Protein AF-A0A7S1WFY5-F1 (afdb_monomer_lite)

Foldseek 3Di:
DQDQVDALPVVLVVQLVVQQVPPPVHNVVSNVVSVVVSLVVLLVNLLCLQAVQQQVLLVDPVSCVVLVCVDPVVVVLLVVQQDPDDDPSLLCQLQVDGSNNSSSSCNSSVGDSVSSSVSND

Sequence (121 aa):
FMLPPVPGPPIYLFGGVVISDACPLGFWRGAAICIALSFSLKLAACAVQQKLIGERLGGSLRVRRAAGVHKPLIRAIEMVLRKPGLSFDKCMILCGGPDWPTSVLAGILRLPLLHCLVGTV

Secondary structure (DSSP, 8-state):
--STTS-HHHHHHHHHHHHHHH-TT-HHHHHHHHHHHHHHHHHHHHHHIIIIIIHHHTT-HHHHHHTTTTSHHHHHHHHHHHSSS--HHHHHHHHHS-HHHHHHHHHHTT--HHHHHHTT-

Structure (mmCIF, N/CA/C/O backbone):
data_AF-A0A7S1WFY5-F1
#
_entry.id   AF-A0A7S1WFY5-F1
#
loop_
_atom_site.group_PDB
_atom_site.id
_atom_site.type_symbol
_atom_site.label_atom_id
_atom_site.label_alt_id
_atom_site.label_comp_id
_atom_site.label_asym_id
_atom_site.label_entity_id
_atom_site.label_seq_id
_atom_site.pdbx_PDB_ins_code
_atom_site.Cartn_x
_atom_site.Cartn_y
_atom_site.Cartn_z
_atom_site.occupancy
_atom_site.B_iso_or_equiv
_atom_site.auth_seq_id
_atom_site.auth_comp_id
_atom_site.auth_asym_id
_atom_site.auth_atom_id
_atom_site.pdbx_PDB_model_num
ATOM 1 N N . PHE A 1 1 ? -1.729 -5.880 -6.176 1.00 70.12 1 PHE A N 1
ATOM 2 C CA . PHE A 1 1 ? -1.915 -5.108 -4.934 1.00 70.12 1 PHE A CA 1
ATOM 3 C C . PHE A 1 1 ? -3.354 -5.117 -4.438 1.00 70.12 1 PHE A C 1
ATOM 5 O O . PHE A 1 1 ? -3.548 -5.286 -3.248 1.00 70.12 1 PHE A O 1
ATOM 12 N N . MET A 1 2 ? -4.374 -4.971 -5.298 1.00 78.44 2 MET A N 1
ATOM 13 C CA . MET A 1 2 ? -5.774 -4.905 -4.836 1.00 78.44 2 MET A CA 1
ATOM 14 C C . MET A 1 2 ? -6.436 -6.250 -4.494 1.00 78.44 2 MET A C 1
ATOM 16 O O . MET A 1 2 ? -7.402 -6.249 -3.731 1.00 78.44 2 MET A O 1
ATOM 20 N N . LEU A 1 3 ? -5.953 -7.372 -5.037 1.00 78.88 3 LEU A N 1
ATOM 21 C CA . LEU A 1 3 ? -6.542 -8.689 -4.791 1.00 78.88 3 LEU A CA 1
ATOM 22 C C . LEU A 1 3 ? -5.976 -9.294 -3.487 1.00 78.88 3 LEU A C 1
ATOM 24 O O . LEU A 1 3 ? -4.761 -9.479 -3.420 1.00 78.88 3 LEU A O 1
ATOM 28 N N . PRO A 1 4 ? -6.811 -9.631 -2.482 1.00 76.50 4 PRO A N 1
ATOM 29 C CA . PRO A 1 4 ? -6.347 -10.104 -1.174 1.00 76.50 4 PRO A CA 1
ATOM 30 C C . PRO A 1 4 ? -5.367 -11.296 -1.195 1.00 76.50 4 PRO A C 1
ATOM 32 O O . PRO A 1 4 ? -4.417 -11.273 -0.417 1.00 76.50 4 PRO A O 1
ATOM 35 N N . PRO A 1 5 ? -5.545 -12.325 -2.050 1.00 79.12 5 PRO A N 1
ATOM 36 C CA . PRO A 1 5 ? -4.670 -13.497 -2.067 1.00 79.12 5 PRO A CA 1
ATOM 37 C C . PRO A 1 5 ? -3.361 -13.290 -2.832 1.00 79.12 5 PRO A C 1
ATOM 39 O O . PRO A 1 5 ? -2.507 -14.168 -2.789 1.00 79.12 5 PRO A O 1
ATOM 42 N N . VAL A 1 6 ? -3.205 -12.188 -3.577 1.00 77.62 6 VAL A N 1
ATOM 43 C CA . VAL A 1 6 ? -2.026 -11.968 -4.426 1.00 77.62 6 VAL A CA 1
ATOM 44 C C . VAL A 1 6 ? -1.062 -11.041 -3.694 1.00 77.62 6 VAL A C 1
ATOM 46 O O . VAL A 1 6 ? -1.325 -9.835 -3.614 1.00 77.62 6 VAL A O 1
ATOM 49 N N . PRO A 1 7 ? 0.054 -11.571 -3.163 1.00 74.81 7 PRO A N 1
ATOM 50 C CA . PRO A 1 7 ? 1.023 -10.753 -2.458 1.00 74.81 7 PRO A CA 1
ATOM 51 C C . PRO A 1 7 ? 1.767 -9.836 -3.445 1.00 74.81 7 PRO A C 1
ATOM 53 O O . PRO A 1 7 ? 1.762 -10.049 -4.658 1.00 74.81 7 PRO A O 1
ATOM 56 N N . GLY A 1 8 ? 2.398 -8.782 -2.929 1.00 80.88 8 GLY A N 1
ATOM 57 C CA . GLY A 1 8 ? 3.165 -7.826 -3.734 1.00 80.88 8 GLY A CA 1
ATOM 58 C C . GLY A 1 8 ? 4.396 -8.392 -4.469 1.00 80.88 8 GLY A C 1
ATOM 59 O O . GLY A 1 8 ? 4.585 -8.026 -5.629 1.00 80.88 8 GLY A O 1
ATOM 60 N N . PRO A 1 9 ? 5.214 -9.292 -3.876 1.00 86.44 9 PRO A N 1
ATOM 61 C CA . PRO A 1 9 ? 6.475 -9.740 -4.477 1.00 86.44 9 PRO A CA 1
ATOM 62 C C . PRO A 1 9 ? 6.368 -10.330 -5.891 1.00 86.44 9 PRO A C 1
ATOM 64 O O . PRO A 1 9 ? 7.176 -9.934 -6.729 1.00 86.44 9 PRO A O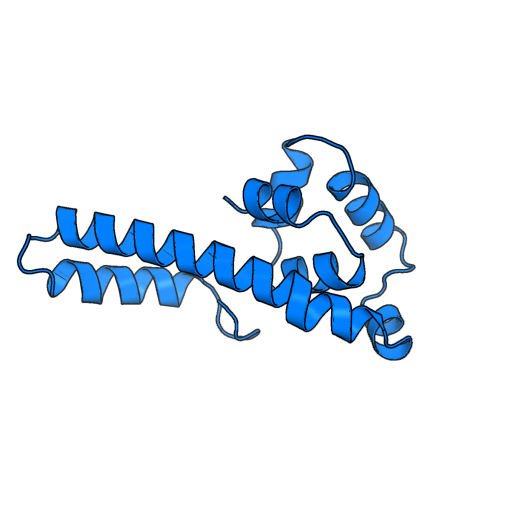 1
ATOM 67 N N . PRO A 1 10 ? 5.374 -11.180 -6.225 1.00 87.25 10 PRO A N 1
ATOM 68 C CA . PRO A 1 10 ? 5.166 -11.618 -7.604 1.00 87.25 10 PRO A CA 1
ATOM 69 C C . PRO A 1 10 ? 5.001 -10.454 -8.584 1.00 87.25 10 PRO A C 1
ATOM 71 O O . PRO A 1 10 ? 5.593 -10.468 -9.654 1.00 87.25 10 PRO A O 1
ATOM 74 N N . ILE A 1 11 ? 4.246 -9.415 -8.219 1.00 86.38 11 ILE A N 1
ATOM 75 C CA . ILE A 1 11 ? 3.991 -8.273 -9.108 1.00 86.38 11 ILE A CA 1
ATOM 76 C C . ILE A 1 11 ? 5.282 -7.494 -9.359 1.00 86.38 11 ILE A C 1
ATOM 78 O O . ILE A 1 11 ? 5.571 -7.151 -10.503 1.00 86.38 11 ILE A O 1
ATOM 82 N N . TYR A 1 12 ? 6.070 -7.252 -8.310 1.00 88.88 12 TYR A N 1
ATOM 83 C CA . TYR A 1 12 ? 7.351 -6.559 -8.437 1.00 88.88 12 TYR A CA 1
ATOM 84 C C . TYR A 1 12 ? 8.356 -7.363 -9.267 1.00 88.88 12 TYR A C 1
ATOM 86 O O . TYR A 1 12 ? 9.036 -6.799 -10.119 1.00 88.88 12 TYR A O 1
ATOM 94 N N . LEU A 1 13 ? 8.428 -8.680 -9.053 1.00 89.56 13 LEU A N 1
ATOM 95 C CA . LEU A 1 13 ? 9.376 -9.549 -9.743 1.00 89.56 13 LEU A CA 1
ATOM 96 C C . LEU A 1 13 ? 9.019 -9.717 -11.223 1.00 89.56 13 LEU A C 1
ATOM 98 O O . LEU A 1 13 ? 9.858 -9.471 -12.084 1.00 89.56 13 LEU A O 1
ATOM 102 N N . PHE A 1 14 ? 7.768 -10.067 -11.534 1.00 90.00 14 PHE A N 1
ATOM 103 C CA . PHE A 1 14 ? 7.324 -10.201 -12.923 1.00 90.00 14 PHE A CA 1
ATOM 104 C C . PHE A 1 14 ? 7.352 -8.862 -13.659 1.00 90.00 14 PHE A C 1
ATOM 106 O O . PHE A 1 14 ? 7.821 -8.808 -14.792 1.00 90.00 14 PHE A O 1
ATOM 113 N N . GLY A 1 15 ? 6.910 -7.778 -13.012 1.00 88.44 15 GLY A N 1
ATOM 114 C CA . GLY A 1 15 ? 7.009 -6.434 -13.576 1.00 88.44 15 GLY A CA 1
ATOM 115 C C . GLY A 1 15 ? 8.457 -6.060 -13.880 1.00 88.44 15 GLY A C 1
ATOM 116 O O . GLY A 1 15 ? 8.748 -5.602 -14.980 1.00 88.44 15 GLY A O 1
ATOM 117 N N . GLY A 1 16 ? 9.373 -6.332 -12.948 1.00 90.31 16 GLY A N 1
ATOM 118 C CA . GLY A 1 16 ? 10.799 -6.061 -13.110 1.00 90.31 16 GLY A CA 1
ATOM 119 C C . GLY A 1 16 ? 11.413 -6.813 -14.285 1.00 90.31 16 GLY A C 1
ATOM 120 O O . GLY A 1 16 ? 12.103 -6.195 -15.091 1.00 90.31 16 GLY A O 1
ATOM 121 N N . VAL A 1 17 ? 11.126 -8.110 -14.421 1.00 90.25 17 VAL A N 1
ATOM 122 C CA . VAL A 1 17 ? 11.629 -8.932 -15.534 1.00 90.25 17 VAL A CA 1
ATOM 123 C C . VAL A 1 17 ? 11.060 -8.444 -16.865 1.00 90.25 17 VAL A C 1
ATOM 125 O O . VAL A 1 17 ? 11.822 -8.126 -17.770 1.00 90.25 17 VAL A O 1
ATOM 128 N N . VAL A 1 18 ? 9.736 -8.313 -16.973 1.00 93.50 18 VAL A N 1
ATOM 129 C CA . VAL A 1 18 ? 9.075 -7.982 -18.245 1.00 93.50 18 VAL A CA 1
ATOM 130 C C . VAL A 1 18 ? 9.404 -6.561 -18.698 1.00 93.50 18 VAL A C 1
ATOM 132 O O . VAL A 1 18 ? 9.744 -6.347 -19.857 1.00 93.50 18 VAL A O 1
ATOM 135 N N . ILE A 1 19 ? 9.314 -5.577 -17.799 1.00 91.12 19 ILE A N 1
ATOM 136 C CA . ILE A 1 19 ? 9.509 -4.167 -18.160 1.00 91.12 19 ILE A CA 1
ATOM 137 C C . ILE A 1 19 ? 10.982 -3.880 -18.432 1.00 91.12 19 ILE A C 1
ATOM 139 O O . ILE A 1 19 ? 11.280 -3.126 -19.354 1.00 91.12 19 ILE A O 1
ATOM 143 N N . SER A 1 20 ? 11.908 -4.456 -17.660 1.00 90.75 20 SER A N 1
ATOM 144 C CA . SER A 1 20 ? 13.336 -4.168 -17.849 1.00 90.75 20 SER A CA 1
ATOM 145 C C . SER A 1 20 ? 13.914 -4.855 -19.085 1.00 90.75 20 SER A C 1
ATOM 147 O O . SER A 1 20 ? 14.788 -4.272 -19.721 1.00 90.75 20 SER A O 1
ATOM 149 N N . ASP A 1 21 ? 13.412 -6.041 -19.445 1.00 90.88 21 ASP A N 1
ATOM 150 C CA . ASP A 1 21 ? 13.829 -6.775 -20.648 1.00 90.88 21 ASP A CA 1
ATOM 151 C C . ASP A 1 21 ? 13.239 -6.166 -21.931 1.00 90.88 21 ASP A C 1
ATOM 153 O O . ASP A 1 21 ? 13.946 -5.950 -22.911 1.00 90.88 21 ASP A O 1
ATOM 157 N N . ALA A 1 22 ? 11.959 -5.779 -21.908 1.00 92.31 22 ALA A N 1
ATOM 158 C CA . ALA A 1 22 ? 11.283 -5.215 -23.077 1.00 92.31 22 ALA A CA 1
ATOM 159 C C . ALA A 1 22 ? 11.564 -3.716 -23.313 1.00 92.31 22 ALA A C 1
ATOM 161 O O . ALA A 1 22 ? 11.080 -3.146 -24.294 1.00 92.31 22 ALA A O 1
ATOM 162 N N . CYS A 1 23 ? 12.289 -3.031 -22.418 1.00 91.69 23 CYS A N 1
ATOM 163 C CA . CYS A 1 23 ? 12.485 -1.587 -22.530 1.00 91.69 23 CYS A CA 1
ATOM 164 C C . CYS A 1 23 ? 13.488 -1.242 -23.647 1.00 91.69 23 CYS A C 1
ATOM 166 O O . CYS A 1 23 ? 14.677 -1.540 -23.509 1.00 91.69 23 CYS A O 1
ATOM 168 N N . PRO A 1 24 ? 13.086 -0.493 -24.695 1.00 91.62 24 PRO A N 1
ATOM 169 C CA . PRO A 1 24 ? 13.999 -0.103 -25.776 1.00 91.62 24 PRO A CA 1
ATOM 170 C C . PRO A 1 24 ? 15.094 0.869 -25.309 1.00 91.62 24 PRO A C 1
ATOM 172 O O . PRO A 1 24 ? 16.082 1.086 -26.001 1.00 91.62 24 PRO A O 1
ATOM 175 N N . LEU A 1 25 ? 14.925 1.462 -24.125 1.00 92.00 25 LEU A N 1
ATOM 176 C CA . LEU A 1 25 ? 15.881 2.377 -23.506 1.00 92.00 25 LEU A CA 1
ATOM 177 C C . LEU A 1 25 ? 16.936 1.642 -22.651 1.00 92.00 25 LEU A C 1
ATOM 179 O O . LEU A 1 25 ? 17.758 2.288 -21.998 1.00 92.00 25 LEU A O 1
ATOM 183 N N . GLY A 1 26 ? 16.915 0.307 -22.645 1.00 92.00 26 GLY A N 1
ATOM 184 C CA . GLY A 1 26 ? 17.837 -0.546 -21.905 1.00 92.00 26 GLY A CA 1
ATOM 185 C C . GLY A 1 26 ? 17.391 -0.856 -20.474 1.00 92.00 26 GLY A C 1
ATOM 186 O O . GLY A 1 26 ? 16.525 -0.191 -19.895 1.00 92.00 26 GLY A O 1
ATOM 187 N N . PHE A 1 27 ? 18.046 -1.862 -19.888 1.00 91.62 27 PHE A N 1
ATOM 188 C CA . PHE A 1 27 ? 17.685 -2.464 -18.602 1.00 91.62 27 PHE A CA 1
ATOM 189 C C . PHE A 1 27 ? 17.508 -1.446 -17.469 1.00 91.62 27 PHE A C 1
ATOM 191 O O . PHE A 1 27 ? 16.474 -1.428 -16.811 1.00 91.62 27 PHE A O 1
ATOM 198 N N . TRP A 1 28 ? 18.480 -0.553 -17.257 1.00 93.25 28 TRP A N 1
ATOM 199 C CA . TRP A 1 28 ? 18.456 0.389 -16.129 1.00 93.25 28 TRP A CA 1
ATOM 200 C C . TRP A 1 28 ? 17.298 1.387 -16.195 1.00 93.25 28 TRP A C 1
ATOM 202 O O . TRP A 1 28 ? 16.708 1.729 -15.170 1.00 93.25 28 TRP A O 1
ATOM 212 N N . ARG A 1 29 ? 16.944 1.843 -17.403 1.00 94.12 29 ARG A N 1
ATOM 213 C CA . ARG A 1 29 ? 15.802 2.743 -17.603 1.00 94.12 29 ARG A CA 1
ATOM 214 C C . ARG A 1 29 ? 14.485 1.988 -17.453 1.00 94.12 29 ARG A C 1
ATOM 216 O O . ARG A 1 29 ? 13.578 2.506 -16.807 1.00 94.12 29 ARG A O 1
ATOM 223 N N . GLY A 1 30 ? 14.405 0.757 -17.960 1.00 93.62 30 GLY A N 1
ATOM 224 C CA . GLY A 1 30 ? 13.265 -0.131 -17.723 1.00 93.62 30 GLY A CA 1
ATOM 225 C C . GLY A 1 30 ? 13.048 -0.430 -16.235 1.00 93.62 30 GLY A C 1
ATOM 226 O O . GLY A 1 30 ? 11.929 -0.302 -15.741 1.00 93.62 30 GLY A O 1
ATOM 227 N N . ALA A 1 31 ? 14.122 -0.696 -15.489 1.00 92.94 31 ALA A N 1
ATOM 228 C CA . ALA A 1 31 ? 14.076 -0.905 -14.045 1.00 92.94 31 ALA A CA 1
ATOM 229 C C . ALA A 1 31 ? 13.568 0.344 -13.305 1.00 92.94 31 ALA A C 1
ATOM 231 O O . ALA A 1 31 ? 12.677 0.238 -12.461 1.00 92.94 31 ALA A O 1
ATOM 232 N N . ALA A 1 32 ? 14.060 1.537 -13.660 1.00 94.06 32 ALA A N 1
ATOM 233 C CA . ALA A 1 32 ? 13.579 2.794 -13.085 1.00 94.06 32 ALA A CA 1
ATOM 234 C C . ALA A 1 32 ? 12.080 3.028 -13.358 1.00 94.06 32 ALA A C 1
ATOM 236 O O . ALA A 1 32 ? 11.339 3.407 -12.449 1.00 94.06 32 ALA A O 1
ATOM 237 N N . ILE A 1 33 ? 11.614 2.743 -14.581 1.00 93.94 33 ILE A N 1
ATOM 238 C CA . ILE A 1 33 ? 10.189 2.809 -14.944 1.00 93.94 33 ILE A CA 1
ATOM 239 C C . ILE A 1 33 ? 9.377 1.811 -14.112 1.00 93.94 33 ILE A C 1
ATOM 241 O O . ILE A 1 33 ? 8.332 2.171 -13.572 1.00 93.94 33 ILE A O 1
ATOM 245 N N . CYS A 1 34 ? 9.863 0.577 -13.960 1.00 93.31 34 CYS A N 1
ATOM 246 C CA . CYS A 1 34 ? 9.196 -0.448 -13.163 1.00 93.31 34 CYS A CA 1
ATOM 247 C C . CYS A 1 34 ? 9.077 -0.045 -11.687 1.00 93.31 34 CYS A C 1
ATOM 249 O O . CYS A 1 34 ? 8.017 -0.243 -11.090 1.00 93.31 34 CYS A O 1
ATOM 251 N N . ILE A 1 35 ? 10.127 0.540 -11.100 1.00 93.62 35 ILE A N 1
ATOM 252 C CA . ILE A 1 35 ? 10.112 1.046 -9.719 1.00 93.62 35 ILE A CA 1
ATOM 253 C C . ILE A 1 35 ? 9.055 2.141 -9.573 1.00 93.62 35 ILE A C 1
ATOM 255 O O . ILE A 1 35 ? 8.201 2.044 -8.692 1.00 93.62 35 ILE A O 1
ATOM 259 N N . ALA A 1 36 ? 9.068 3.145 -10.455 1.00 94.06 36 ALA A N 1
ATOM 260 C CA . ALA A 1 36 ? 8.108 4.247 -10.415 1.00 94.06 36 ALA A CA 1
ATOM 261 C C . ALA A 1 36 ? 6.661 3.748 -10.564 1.00 94.06 36 ALA A C 1
ATOM 263 O O . ALA A 1 36 ? 5.795 4.102 -9.764 1.00 94.06 36 ALA A O 1
ATOM 264 N N . LEU A 1 37 ? 6.410 2.862 -11.533 1.00 93.00 37 LEU A N 1
ATOM 265 C CA . LEU A 1 37 ? 5.096 2.264 -11.756 1.00 93.00 37 LEU A CA 1
ATOM 266 C C . LEU A 1 37 ? 4.631 1.454 -10.539 1.00 93.00 37 LEU A C 1
ATOM 268 O O . LEU A 1 37 ? 3.506 1.622 -10.071 1.00 93.00 37 LEU A O 1
ATOM 272 N N . SER A 1 38 ? 5.502 0.598 -10.007 1.00 92.00 38 SER A N 1
ATOM 273 C CA . SER A 1 38 ? 5.217 -0.240 -8.839 1.00 92.00 38 SER A CA 1
ATOM 274 C C . SER A 1 38 ? 4.896 0.598 -7.605 1.00 92.00 38 SER A C 1
ATOM 276 O O . SER A 1 38 ? 3.935 0.308 -6.893 1.00 92.00 38 SER A O 1
ATOM 278 N N . PHE A 1 39 ? 5.656 1.670 -7.387 1.00 92.31 39 PHE A N 1
ATOM 279 C CA . PHE A 1 39 ? 5.439 2.620 -6.305 1.00 92.31 39 PHE A CA 1
ATOM 280 C C . PHE A 1 39 ? 4.073 3.311 -6.420 1.00 92.31 39 PHE A C 1
ATOM 282 O O . PHE A 1 39 ? 3.281 3.284 -5.475 1.00 92.31 39 PHE A O 1
ATOM 289 N N . SER A 1 40 ? 3.744 3.860 -7.595 1.00 93.31 40 SER A N 1
ATOM 290 C CA . SER A 1 40 ? 2.444 4.496 -7.837 1.00 93.31 40 SER A CA 1
ATOM 291 C C . SER A 1 40 ? 1.280 3.516 -7.672 1.00 93.31 40 SER A C 1
ATOM 293 O O . SER A 1 40 ? 0.271 3.857 -7.051 1.00 93.31 40 SER A O 1
ATOM 295 N N . LEU A 1 41 ? 1.423 2.284 -8.173 1.00 92.06 41 LEU A N 1
ATOM 296 C CA . LEU A 1 41 ? 0.408 1.238 -8.038 1.00 92.06 41 LEU A CA 1
ATOM 297 C C . LE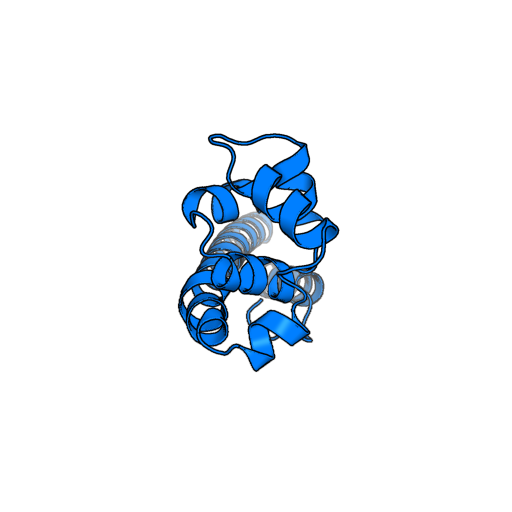U A 1 41 ? 0.203 0.811 -6.581 1.00 92.06 41 LEU A C 1
ATOM 299 O O . LEU A 1 41 ? -0.944 0.603 -6.180 1.00 92.06 41 LEU A O 1
ATOM 303 N N . LYS A 1 42 ? 1.277 0.703 -5.787 1.00 91.31 42 LYS A N 1
ATOM 304 C CA . LYS A 1 42 ? 1.193 0.400 -4.352 1.00 91.31 42 LYS A CA 1
ATOM 305 C C . LYS A 1 42 ? 0.372 1.466 -3.628 1.00 91.31 42 LYS A C 1
ATOM 307 O O . LYS A 1 42 ? -0.631 1.139 -2.995 1.00 91.31 42 LYS A O 1
ATOM 312 N N . LEU A 1 43 ? 0.738 2.741 -3.782 1.00 93.56 43 LEU A N 1
ATOM 313 C CA . LEU A 1 43 ? 0.047 3.848 -3.113 1.00 93.56 43 LEU A CA 1
ATOM 314 C C . LEU A 1 43 ? -1.419 3.970 -3.547 1.00 93.56 43 LEU A C 1
ATOM 316 O O . LEU A 1 43 ? -2.301 4.137 -2.702 1.00 93.56 43 LEU A O 1
ATOM 320 N N . ALA A 1 44 ? -1.701 3.832 -4.846 1.00 94.44 44 ALA A N 1
ATOM 321 C CA . ALA A 1 44 ? -3.067 3.847 -5.360 1.00 94.44 44 ALA A CA 1
ATOM 322 C C . ALA A 1 44 ? -3.898 2.684 -4.793 1.00 94.44 44 ALA A C 1
ATOM 324 O O . ALA A 1 44 ? -5.038 2.887 -4.370 1.00 94.44 44 ALA A O 1
ATOM 325 N N . ALA A 1 45 ? -3.327 1.478 -4.727 1.00 93.31 45 ALA A N 1
ATOM 326 C CA . ALA A 1 45 ? -4.003 0.319 -4.158 1.00 93.31 45 ALA A CA 1
ATOM 327 C C . ALA A 1 45 ? -4.320 0.515 -2.671 1.00 93.31 45 ALA A C 1
ATOM 329 O O . ALA A 1 45 ? -5.469 0.300 -2.283 1.00 93.31 45 ALA A O 1
ATOM 330 N N . CYS A 1 46 ? -3.362 0.987 -1.866 1.00 94.12 46 CYS A N 1
ATOM 331 C CA . CYS A 1 46 ? -3.587 1.304 -0.453 1.00 94.12 46 CYS A CA 1
ATOM 332 C C . CYS A 1 46 ? -4.690 2.359 -0.279 1.00 94.12 46 CYS A C 1
ATOM 334 O O . CYS A 1 46 ? -5.586 2.191 0.551 1.00 94.12 46 CYS A O 1
ATOM 336 N N . ALA A 1 47 ? -4.697 3.409 -1.108 1.00 96.19 47 ALA A N 1
ATOM 337 C CA . ALA A 1 47 ? -5.723 4.448 -1.056 1.00 96.19 47 ALA A CA 1
ATOM 338 C C . ALA A 1 47 ? -7.122 3.913 -1.390 1.00 96.19 47 ALA A C 1
ATOM 340 O O . ALA A 1 47 ? -8.082 4.187 -0.665 1.00 96.19 47 ALA A O 1
ATOM 341 N N . VAL A 1 48 ? -7.244 3.108 -2.449 1.00 96.12 48 VAL A N 1
ATOM 342 C CA . VAL A 1 48 ? -8.511 2.478 -2.844 1.00 96.12 48 VAL A CA 1
ATOM 343 C C . VAL A 1 48 ? -8.987 1.490 -1.777 1.00 96.12 48 VAL A C 1
ATOM 345 O O . VAL A 1 48 ? -10.159 1.508 -1.398 1.00 96.12 48 VAL A O 1
ATOM 348 N N . GLN A 1 49 ? -8.090 0.661 -1.243 1.00 95.50 49 GLN A N 1
ATOM 349 C CA . GLN A 1 49 ? -8.397 -0.281 -0.166 1.00 95.50 49 GLN A CA 1
ATOM 350 C C . GLN A 1 49 ? -8.883 0.433 1.093 1.00 95.50 49 GLN A C 1
ATOM 352 O O . GLN A 1 49 ? -9.858 -0.002 1.699 1.00 95.50 49 GLN A O 1
ATOM 357 N N . GLN A 1 50 ? -8.263 1.549 1.465 1.00 96.81 50 GLN A N 1
ATOM 358 C CA . GLN A 1 50 ? -8.667 2.323 2.632 1.00 96.81 50 GLN A CA 1
ATOM 359 C C . GLN A 1 50 ? -10.007 3.038 2.404 1.00 96.81 50 GLN A C 1
ATOM 361 O O . GLN A 1 50 ? -10.937 2.874 3.193 1.00 96.81 50 GLN A O 1
ATOM 366 N N . LYS A 1 51 ? -10.138 3.801 1.312 1.00 96.69 51 LYS A N 1
ATOM 367 C CA . LYS A 1 51 ? -11.284 4.699 1.083 1.00 96.69 51 LYS A CA 1
ATOM 368 C C . LYS A 1 51 ? -12.495 4.033 0.448 1.00 96.69 51 LYS A C 1
ATOM 370 O O . LYS A 1 51 ? -13.620 4.284 0.863 1.00 96.69 51 LYS A O 1
ATOM 375 N N . LEU A 1 52 ? -12.298 3.188 -0.559 1.00 95.62 52 LEU A N 1
ATOM 376 C CA . LEU A 1 52 ? -13.416 2.597 -1.297 1.00 95.62 52 LEU A CA 1
ATOM 377 C C . LEU A 1 52 ? -13.878 1.268 -0.704 1.00 95.62 52 LEU A C 1
ATOM 379 O O . LEU A 1 52 ? -15.057 0.938 -0.823 1.00 95.62 52 LEU A O 1
ATOM 383 N N . ILE A 1 53 ? -12.977 0.515 -0.068 1.00 95.94 53 ILE A N 1
ATOM 384 C CA . ILE A 1 53 ? -13.291 -0.793 0.518 1.00 95.94 53 ILE A CA 1
ATOM 385 C C . ILE A 1 53 ? -13.465 -0.661 2.033 1.00 95.94 53 ILE A C 1
ATOM 387 O O . ILE A 1 53 ? -14.561 -0.872 2.544 1.00 95.94 53 ILE A O 1
ATOM 391 N N . GLY A 1 54 ? -12.416 -0.266 2.754 1.00 96.44 54 GLY A N 1
ATOM 392 C CA . GLY A 1 54 ? -12.380 -0.243 4.214 1.00 96.44 54 GLY A CA 1
ATOM 393 C C . GLY A 1 54 ? -13.436 0.661 4.843 1.00 96.44 54 GLY A C 1
ATOM 394 O O . GLY A 1 54 ? -14.184 0.206 5.704 1.00 96.44 54 GLY A O 1
ATOM 395 N N . GLU A 1 55 ? -13.564 1.911 4.390 1.00 97.25 55 GLU A N 1
ATOM 396 C CA . GLU A 1 55 ? -14.579 2.828 4.934 1.00 97.25 55 GLU A CA 1
ATOM 397 C C . GLU A 1 55 ? -16.014 2.346 4.676 1.00 97.25 55 GLU A C 1
ATOM 399 O O . GLU A 1 55 ? -16.862 2.446 5.567 1.00 97.25 55 GLU A O 1
ATOM 404 N N . ARG A 1 56 ? -16.283 1.760 3.499 1.00 95.94 56 ARG A N 1
ATOM 405 C CA . ARG A 1 56 ? -17.596 1.173 3.180 1.00 95.94 56 ARG A CA 1
ATOM 406 C C . ARG A 1 56 ? -17.887 -0.052 4.046 1.00 95.94 56 ARG A C 1
ATOM 408 O O . ARG A 1 56 ? -18.959 -0.151 4.639 1.00 95.94 56 ARG A O 1
ATOM 415 N N . LEU A 1 57 ? -16.918 -0.957 4.178 1.00 94.75 57 LEU A N 1
ATOM 416 C CA . LEU A 1 57 ? -17.012 -2.137 5.041 1.00 94.75 57 LEU A CA 1
ATOM 417 C C . LEU A 1 57 ? -17.168 -1.766 6.524 1.00 94.75 57 LEU A C 1
ATOM 419 O O . LEU A 1 57 ? -17.876 -2.451 7.265 1.00 94.75 57 LEU A O 1
ATOM 423 N N . GLY A 1 58 ? -16.575 -0.648 6.945 1.00 94.44 58 GLY A N 1
ATOM 424 C CA . GLY A 1 58 ? -16.709 -0.084 8.285 1.00 94.44 58 GLY A CA 1
ATOM 425 C C . GLY A 1 58 ? -18.133 0.346 8.654 1.00 94.44 58 GLY A C 1
ATOM 426 O O . GLY A 1 58 ? -18.402 0.558 9.833 1.00 94.44 58 GLY A O 1
ATOM 427 N N . GLY A 1 59 ? -19.066 0.430 7.699 1.00 94.06 59 GLY A N 1
ATOM 428 C CA . GLY A 1 59 ? -20.487 0.648 7.985 1.00 94.06 59 GLY A CA 1
ATOM 429 C C . GLY A 1 59 ? -21.196 -0.571 8.591 1.00 94.06 59 GLY A C 1
ATOM 430 O O . GLY A 1 59 ? -22.189 -0.418 9.297 1.00 94.06 59 GLY A O 1
ATOM 431 N N . SER A 1 60 ? -20.682 -1.787 8.375 1.00 96.38 60 SER A N 1
ATOM 432 C CA . SER A 1 60 ? -21.326 -3.023 8.835 1.00 96.38 60 SER A CA 1
ATOM 433 C C . SER A 1 60 ? -20.834 -3.457 10.217 1.00 96.38 60 SER A C 1
ATOM 435 O O . SER A 1 6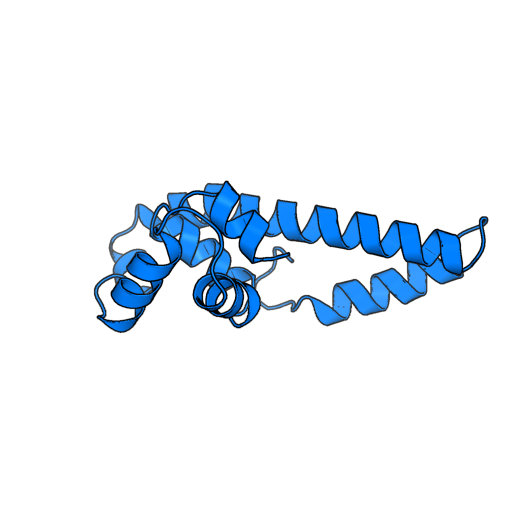0 ? -19.656 -3.771 10.407 1.00 96.38 60 SER A O 1
ATOM 437 N N . LEU A 1 61 ? -21.749 -3.576 11.187 1.00 94.44 61 LEU A N 1
ATOM 438 C CA . LEU A 1 61 ? -21.436 -4.088 12.530 1.00 94.44 61 LEU A CA 1
ATOM 439 C C . LEU A 1 61 ? -20.849 -5.506 12.494 1.00 94.44 61 LEU A C 1
ATOM 441 O O . LEU A 1 61 ? -19.945 -5.813 13.271 1.00 94.44 61 LEU A O 1
ATOM 445 N N . ARG A 1 62 ? -21.309 -6.356 11.565 1.00 96.31 62 ARG A N 1
ATOM 446 C CA . ARG A 1 62 ? -20.789 -7.720 11.389 1.00 96.31 62 ARG A CA 1
ATOM 447 C C . ARG A 1 62 ? -19.320 -7.698 10.977 1.00 96.31 62 ARG A C 1
ATOM 449 O O . ARG A 1 62 ? -18.519 -8.421 11.565 1.00 96.31 62 ARG A O 1
ATOM 456 N N . VAL A 1 63 ? -18.961 -6.833 10.028 1.00 95.69 63 VAL A N 1
ATOM 457 C CA . VAL A 1 63 ? -17.575 -6.695 9.559 1.00 95.69 63 VAL A CA 1
ATOM 458 C C . VAL A 1 63 ? -16.691 -6.097 10.645 1.00 95.69 63 VAL A C 1
ATOM 460 O O . VAL A 1 63 ? -15.628 -6.637 10.927 1.00 95.69 63 VAL A O 1
ATOM 463 N N . ARG A 1 64 ? -17.147 -5.048 11.339 1.00 95.00 64 ARG A N 1
ATOM 464 C CA . ARG A 1 64 ? -16.408 -4.463 12.471 1.00 95.00 64 ARG A CA 1
ATOM 465 C C . ARG A 1 64 ? -16.156 -5.479 13.588 1.00 95.00 64 ARG A C 1
ATOM 467 O O . ARG A 1 64 ? -15.075 -5.495 14.177 1.00 95.00 64 ARG A O 1
ATOM 474 N N . ARG A 1 65 ? -17.141 -6.334 13.884 1.00 95.62 65 ARG A N 1
ATOM 475 C CA . ARG A 1 65 ? -17.008 -7.395 14.891 1.00 95.62 65 ARG A CA 1
ATOM 476 C C . ARG A 1 65 ? -16.027 -8.474 14.437 1.00 95.62 65 ARG A C 1
ATOM 478 O O . ARG A 1 65 ? -15.166 -8.844 15.228 1.00 95.62 65 ARG A O 1
ATOM 485 N N . ALA A 1 66 ? -16.113 -8.903 13.176 1.00 95.12 66 ALA A N 1
ATOM 486 C CA . ALA A 1 66 ? -15.196 -9.874 12.576 1.00 95.12 66 ALA A CA 1
ATOM 487 C C . ALA A 1 66 ? -13.747 -9.356 12.522 1.00 95.12 66 ALA A C 1
ATOM 489 O O . ALA A 1 66 ? -12.828 -10.069 12.907 1.00 95.12 66 ALA A O 1
ATOM 490 N N . ALA A 1 67 ? -13.553 -8.087 12.153 1.00 93.94 67 ALA A N 1
ATOM 491 C CA . ALA A 1 67 ? -12.255 -7.410 12.163 1.00 93.94 67 ALA A CA 1
ATOM 492 C C . ALA A 1 67 ? -11.718 -7.139 13.582 1.00 93.94 67 ALA A C 1
ATOM 494 O O . ALA A 1 67 ? -10.599 -6.663 13.742 1.00 93.94 67 ALA A O 1
ATOM 495 N N . GLY A 1 68 ? -12.509 -7.406 14.629 1.00 95.94 68 GLY A N 1
ATOM 496 C CA . GLY A 1 68 ? -12.056 -7.287 16.009 1.00 95.94 68 GLY A CA 1
ATOM 497 C C . GLY A 1 68 ? -11.728 -5.857 16.432 1.00 95.94 68 GLY A C 1
ATOM 498 O O . GLY A 1 68 ? -10.901 -5.681 17.320 1.00 95.94 68 GLY A O 1
ATOM 499 N N . VAL A 1 69 ? -12.383 -4.835 15.862 1.00 96.62 69 VAL A N 1
ATOM 500 C CA . VAL A 1 69 ? -12.060 -3.412 16.135 1.00 96.62 69 VAL A CA 1
ATOM 501 C C . VAL A 1 69 ? -12.200 -3.005 17.606 1.00 96.62 69 VAL A C 1
ATOM 503 O O . VAL A 1 69 ? -11.729 -1.954 18.010 1.00 96.62 69 VAL A O 1
ATOM 506 N N . HIS A 1 70 ? -12.879 -3.821 18.410 1.00 95.50 70 HIS A N 1
ATOM 507 C CA . HIS A 1 70 ? -13.077 -3.635 19.846 1.00 95.50 70 HIS A CA 1
ATOM 508 C C . HIS A 1 70 ? -11.979 -4.292 20.698 1.00 95.50 70 HIS A C 1
ATOM 510 O O . HIS A 1 70 ? -11.917 -4.034 21.895 1.00 95.50 70 HIS A O 1
ATOM 516 N N . LYS A 1 71 ? -11.126 -5.144 20.116 1.00 96.81 71 LYS A N 1
ATOM 517 C CA . LYS A 1 71 ? -10.076 -5.851 20.854 1.00 96.81 71 LYS A CA 1
ATOM 518 C C . LYS A 1 71 ? -8.936 -4.890 21.230 1.00 96.81 71 LYS A C 1
ATOM 520 O O . LYS A 1 71 ? -8.592 -4.033 20.409 1.00 96.81 71 LYS A O 1
ATOM 525 N N . PRO A 1 72 ? -8.293 -5.065 22.403 1.00 97.75 72 PRO A N 1
ATOM 526 C CA . PRO A 1 72 ? -7.220 -4.181 22.866 1.00 97.75 72 PRO A CA 1
ATOM 527 C C . PRO A 1 72 ? -6.082 -3.996 21.856 1.00 97.75 72 PRO A C 1
ATOM 529 O O . PRO A 1 72 ? -5.639 -2.873 21.642 1.00 97.75 72 PRO A O 1
ATOM 532 N N . LEU A 1 73 ? -5.672 -5.068 21.168 1.00 96.06 73 LEU A N 1
ATOM 533 C CA . LEU A 1 73 ? -4.617 -5.017 20.149 1.00 96.06 73 LEU A CA 1
ATOM 534 C C . LEU A 1 73 ? -4.941 -4.036 19.010 1.00 96.06 73 LEU A C 1
ATOM 536 O O . LEU A 1 73 ? -4.119 -3.192 18.667 1.00 96.06 73 LEU A O 1
ATOM 540 N N . ILE A 1 74 ? -6.150 -4.114 18.443 1.00 96.69 74 ILE A N 1
ATOM 541 C CA . ILE A 1 74 ? -6.555 -3.238 17.333 1.00 96.69 74 ILE A CA 1
ATOM 542 C C . ILE A 1 74 ? -6.684 -1.790 17.809 1.00 96.69 74 ILE A C 1
ATOM 544 O O . ILE A 1 74 ? -6.315 -0.874 17.080 1.00 96.69 74 ILE A O 1
ATOM 548 N N . ARG A 1 75 ? -7.137 -1.570 19.048 1.00 97.38 75 ARG A N 1
ATOM 549 C CA . ARG A 1 75 ? -7.178 -0.229 19.647 1.00 97.38 75 ARG A CA 1
ATOM 550 C C . ARG A 1 75 ? -5.786 0.344 19.895 1.00 97.38 75 ARG A C 1
ATOM 552 O O . ARG A 1 75 ? -5.578 1.524 19.641 1.00 97.38 75 ARG A O 1
ATOM 559 N N . ALA A 1 76 ? -4.826 -0.473 20.324 1.00 96.00 76 ALA A N 1
ATOM 560 C CA . ALA A 1 76 ? -3.434 -0.052 20.460 1.00 96.00 76 ALA A CA 1
ATOM 561 C C . ALA A 1 76 ? -2.840 0.362 19.105 1.00 96.00 76 ALA A C 1
ATOM 563 O O . ALA A 1 76 ? -2.275 1.449 18.989 1.00 96.00 76 ALA A O 1
ATOM 564 N N . ILE A 1 77 ? -3.054 -0.453 18.067 1.00 95.31 77 ILE A N 1
ATOM 565 C CA . ILE A 1 77 ? -2.661 -0.133 16.689 1.00 95.31 77 ILE A CA 1
ATOM 566 C C . ILE A 1 77 ? -3.309 1.179 16.229 1.00 95.31 77 ILE A C 1
ATOM 568 O O . ILE A 1 77 ? -2.623 2.065 15.725 1.00 95.31 77 ILE A O 1
ATOM 572 N N . GLU A 1 78 ? -4.617 1.340 16.446 1.00 96.38 78 GLU A N 1
ATOM 573 C CA . GLU A 1 78 ? -5.345 2.563 16.101 1.00 96.38 78 GLU A CA 1
ATOM 574 C C . GLU A 1 78 ? -4.731 3.796 16.778 1.00 96.38 78 GLU A C 1
ATOM 576 O O . GLU A 1 78 ? -4.508 4.810 16.117 1.00 96.38 78 GLU A O 1
ATOM 581 N N . MET A 1 79 ? -4.417 3.709 18.074 1.00 95.69 79 MET A N 1
ATOM 582 C CA . MET A 1 79 ? -3.799 4.807 18.820 1.00 95.69 79 MET A CA 1
ATOM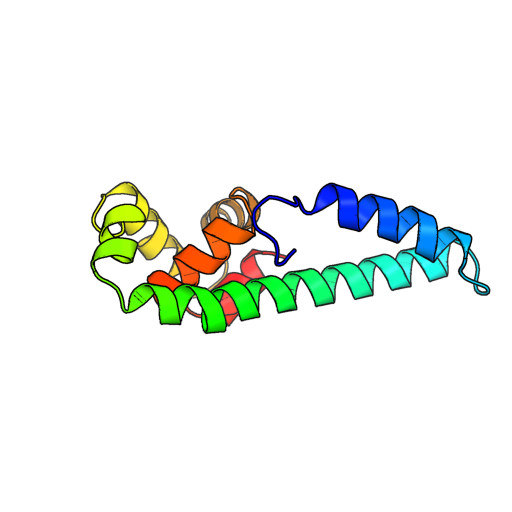 583 C C . MET A 1 79 ? -2.434 5.194 18.250 1.00 95.69 79 MET A C 1
ATOM 585 O O . MET A 1 79 ? -2.169 6.385 18.098 1.00 95.69 79 MET A O 1
ATOM 589 N N . VAL A 1 80 ? -1.586 4.222 17.899 1.00 95.25 80 VAL A N 1
ATOM 590 C CA . VAL A 1 80 ? -0.280 4.495 17.275 1.00 95.25 80 VAL A CA 1
ATOM 591 C C . VAL A 1 80 ? -0.467 5.175 15.923 1.00 95.25 80 VAL A C 1
ATOM 593 O O . VAL A 1 80 ? 0.103 6.239 15.687 1.00 95.25 80 VAL A O 1
ATOM 596 N N . LEU A 1 81 ? -1.318 4.622 15.054 1.00 94.69 81 LEU A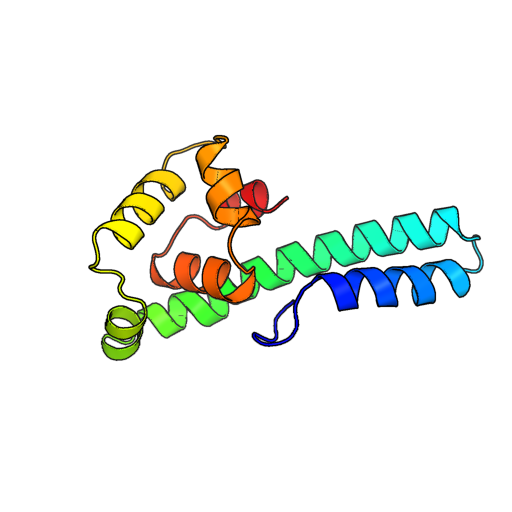 N 1
ATOM 597 C CA . LEU A 1 81 ? -1.517 5.139 13.699 1.00 94.69 81 LEU A CA 1
ATOM 598 C C . LEU A 1 81 ? -2.189 6.523 13.669 1.00 94.69 81 LEU A C 1
ATOM 600 O O . LEU A 1 81 ? -1.913 7.312 12.760 1.00 94.69 81 LEU A O 1
ATOM 604 N N . ARG A 1 82 ? -3.015 6.857 14.671 1.00 95.12 82 ARG A N 1
ATOM 605 C CA . ARG A 1 82 ? -3.664 8.175 14.805 1.00 95.12 82 ARG A CA 1
ATOM 606 C C . ARG A 1 82 ? -2.725 9.306 15.214 1.00 95.12 82 ARG A C 1
ATOM 608 O O . ARG A 1 82 ? -3.063 10.454 14.933 1.00 95.12 82 ARG A O 1
ATOM 615 N N . LYS A 1 83 ? -1.585 9.026 15.860 1.00 92.75 83 LYS A N 1
ATOM 616 C CA . LYS A 1 83 ? -0.641 10.082 16.279 1.00 92.75 83 LYS A CA 1
ATOM 617 C C . LYS A 1 83 ? -0.254 10.965 15.080 1.00 92.75 83 LYS A C 1
ATOM 619 O O . LYS A 1 83 ? -0.185 10.460 13.963 1.00 92.75 83 LYS A O 1
ATOM 624 N N . PRO A 1 84 ? -0.029 12.271 15.232 1.00 89.25 84 PRO A N 1
ATOM 625 C CA . PRO A 1 84 ? 0.504 13.081 14.141 1.00 89.25 84 PRO A CA 1
ATOM 626 C C . PRO A 1 84 ? 1.953 12.685 13.817 1.00 89.25 84 PRO A C 1
ATOM 628 O O . PRO A 1 84 ? 2.673 12.188 14.681 1.00 89.25 84 PRO A O 1
ATOM 631 N N . GLY A 1 85 ? 2.373 12.898 12.569 1.00 88.38 85 GLY A N 1
ATOM 632 C CA . GLY A 1 85 ? 3.737 12.611 12.117 1.00 88.38 85 GLY A CA 1
ATOM 633 C C . GLY A 1 85 ? 4.008 11.144 11.772 1.00 88.38 85 GLY A C 1
ATOM 634 O O . GLY A 1 85 ? 3.105 10.297 11.772 1.00 88.38 85 GLY A O 1
ATOM 635 N N . LEU A 1 86 ? 5.271 10.867 11.450 1.00 90.50 86 LEU A N 1
ATOM 636 C CA . LEU A 1 86 ? 5.781 9.552 11.084 1.00 90.50 86 LEU A CA 1
ATOM 637 C C . LEU A 1 86 ? 6.725 9.062 12.183 1.00 90.50 86 LEU A C 1
ATOM 639 O O . LEU A 1 86 ? 7.701 9.732 12.506 1.00 90.50 86 LEU A O 1
ATOM 643 N N . SER A 1 87 ? 6.417 7.910 12.764 1.00 92.12 87 SER A N 1
ATOM 644 C CA . SER A 1 87 ? 7.244 7.274 13.785 1.00 92.12 87 SER A CA 1
ATOM 645 C C . SER A 1 87 ? 7.592 5.855 13.348 1.00 92.12 87 SER A C 1
ATOM 647 O O . SER A 1 87 ? 6.872 5.252 12.549 1.00 92.12 87 SER A O 1
ATOM 649 N N . PHE A 1 88 ? 8.701 5.317 13.853 1.00 92.19 88 PHE A N 1
ATOM 650 C CA . PHE A 1 88 ? 9.185 3.989 13.471 1.00 92.19 88 PHE A CA 1
ATOM 651 C C . PHE A 1 88 ? 8.126 2.900 13.705 1.00 92.19 88 PHE A C 1
ATOM 653 O O . PHE A 1 88 ? 7.849 2.082 12.835 1.00 92.19 88 PHE A O 1
ATOM 660 N N . ASP A 1 89 ? 7.452 2.960 14.847 1.00 93.19 89 ASP A N 1
ATOM 661 C CA . ASP A 1 89 ? 6.328 2.115 15.239 1.00 93.19 89 ASP A CA 1
ATOM 662 C C . ASP A 1 89 ? 5.152 2.173 14.248 1.00 93.19 89 ASP A C 1
ATOM 664 O O . ASP A 1 89 ? 4.549 1.139 13.958 1.00 93.19 89 ASP A O 1
ATOM 668 N N . LYS A 1 90 ? 4.862 3.330 13.640 1.00 93.25 90 LYS A N 1
ATOM 669 C CA . LYS A 1 90 ? 3.851 3.415 12.574 1.00 93.25 90 LYS A CA 1
ATOM 670 C C . LYS A 1 90 ? 4.290 2.708 11.303 1.00 93.25 90 LYS A C 1
ATOM 672 O O . LYS A 1 90 ? 3.494 1.956 10.746 1.00 93.25 90 LYS A O 1
ATOM 677 N N . CYS A 1 91 ? 5.522 2.944 10.853 1.00 92.88 91 CYS A N 1
ATOM 678 C CA . CYS A 1 91 ? 6.054 2.288 9.660 1.00 92.88 91 CYS A CA 1
ATOM 679 C C . CYS A 1 91 ? 6.073 0.770 9.848 1.00 92.88 91 CYS A C 1
ATOM 681 O O . CYS A 1 91 ? 5.645 0.034 8.969 1.00 92.88 91 CYS A O 1
ATOM 683 N N . MET A 1 92 ? 6.469 0.290 11.029 1.00 92.81 92 MET A N 1
ATOM 684 C CA . MET A 1 92 ? 6.474 -1.141 11.336 1.00 92.81 92 MET A CA 1
ATOM 685 C C . MET A 1 92 ? 5.076 -1.762 11.284 1.00 92.81 92 MET A C 1
ATOM 687 O O . MET A 1 92 ? 4.922 -2.873 10.787 1.00 92.81 92 MET A O 1
ATOM 691 N N . ILE A 1 93 ? 4.044 -1.052 11.744 1.00 93.75 93 ILE A N 1
ATOM 692 C CA . ILE A 1 93 ? 2.658 -1.523 11.625 1.00 93.75 93 ILE A CA 1
ATOM 693 C C . ILE A 1 93 ? 2.198 -1.519 10.158 1.00 93.75 93 ILE A C 1
ATOM 695 O O . ILE A 1 93 ? 1.579 -2.483 9.709 1.00 93.75 93 ILE A O 1
ATOM 699 N N . LEU A 1 94 ? 2.479 -0.442 9.419 1.00 93.00 94 LEU A N 1
ATOM 700 C CA . LEU A 1 94 ? 1.986 -0.244 8.052 1.00 93.00 94 LEU A CA 1
ATOM 701 C C . LEU A 1 94 ? 2.709 -1.117 7.016 1.00 93.00 94 LEU A C 1
ATOM 703 O O . LEU A 1 94 ? 2.068 -1.560 6.068 1.00 93.00 94 LEU A O 1
ATOM 707 N N . CYS A 1 95 ? 4.001 -1.387 7.207 1.00 91.31 95 CYS A N 1
ATOM 708 C CA . CYS A 1 95 ? 4.824 -2.214 6.319 1.00 91.31 95 CYS A CA 1
ATOM 709 C C . CYS A 1 95 ? 4.960 -3.668 6.792 1.00 91.31 95 CYS A C 1
ATOM 711 O O . CYS A 1 95 ? 5.250 -4.544 5.983 1.00 91.31 95 CYS A O 1
ATOM 713 N N . GLY A 1 96 ? 4.791 -3.938 8.090 1.00 88.25 96 GLY A N 1
ATOM 714 C CA . GLY A 1 96 ? 4.929 -5.288 8.644 1.00 88.25 96 GLY A CA 1
ATOM 715 C C . GLY A 1 96 ? 3.693 -6.165 8.443 1.00 88.25 96 GLY A C 1
ATOM 716 O O . GLY A 1 96 ? 3.802 -7.390 8.428 1.00 88.25 96 GLY A O 1
ATOM 717 N N . GLY A 1 97 ? 2.512 -5.558 8.293 1.00 86.50 97 GLY A N 1
ATOM 718 C CA . GLY A 1 97 ? 1.275 -6.274 7.988 1.00 86.50 97 GLY A CA 1
ATOM 719 C C . GLY A 1 97 ? 1.089 -6.524 6.484 1.00 86.50 97 GLY A C 1
ATOM 720 O O . GLY A 1 97 ? 1.664 -5.811 5.666 1.00 86.50 97 GLY A O 1
ATOM 721 N N . PRO A 1 98 ? 0.238 -7.485 6.080 1.00 88.25 98 PRO A N 1
ATOM 722 C CA . PRO A 1 98 ? -0.088 -7.665 4.670 1.00 88.25 98 PRO A CA 1
ATOM 723 C C . PRO A 1 98 ? -0.863 -6.444 4.145 1.00 88.25 98 PRO A C 1
ATOM 725 O O . PRO A 1 98 ? -1.854 -6.039 4.756 1.00 88.25 98 PRO A O 1
ATOM 728 N N . ASP A 1 99 ? -0.454 -5.889 2.998 1.00 87.06 99 ASP A N 1
ATOM 729 C CA . ASP A 1 99 ? -0.972 -4.616 2.453 1.00 87.06 99 ASP A CA 1
ATOM 730 C C . ASP A 1 99 ? -2.504 -4.513 2.471 1.00 87.06 99 ASP A C 1
ATOM 732 O O . ASP A 1 99 ? -3.070 -3.512 2.921 1.00 87.06 99 ASP A O 1
ATOM 736 N N . TRP A 1 100 ? -3.186 -5.561 1.996 1.00 90.75 100 TRP A N 1
ATOM 737 C CA . TRP A 1 100 ? -4.642 -5.571 1.867 1.00 90.75 100 TRP A CA 1
ATOM 738 C C . TRP A 1 100 ? -5.363 -5.468 3.223 1.00 90.75 100 TRP A C 1
ATOM 740 O O . TRP A 1 100 ? -6.084 -4.487 3.426 1.00 90.75 100 TRP A O 1
ATOM 750 N N . PRO A 1 101 ? -5.197 -6.409 4.179 1.00 92.25 101 PRO A N 1
ATOM 751 C CA . PRO A 1 101 ? -5.861 -6.307 5.476 1.00 92.25 101 PRO A CA 1
ATOM 752 C C . PRO A 1 101 ? -5.430 -5.067 6.266 1.00 92.25 101 PRO A C 1
ATOM 754 O O . PRO A 1 101 ? -6.278 -4.486 6.941 1.00 92.25 101 PRO A O 1
ATOM 757 N N . THR A 1 102 ? -4.177 -4.614 6.147 1.00 94.06 102 THR A N 1
ATOM 758 C CA . THR A 1 102 ? -3.702 -3.388 6.807 1.00 94.06 102 THR A CA 1
ATOM 759 C C . THR A 1 102 ? -4.438 -2.150 6.287 1.00 94.06 102 THR A C 1
ATOM 761 O O . THR A 1 102 ? -5.016 -1.396 7.074 1.00 94.06 102 THR A O 1
ATOM 764 N N . SER A 1 103 ? -4.498 -1.961 4.965 1.00 94.88 103 SER A N 1
ATOM 765 C CA . SER A 1 103 ? -5.139 -0.793 4.342 1.00 94.88 103 SER A CA 1
ATOM 766 C C . SER A 1 103 ? -6.661 -0.806 4.524 1.00 94.88 103 SER A C 1
ATOM 768 O O . SER A 1 103 ? -7.273 0.226 4.806 1.00 94.88 103 SER A O 1
ATOM 770 N N . VAL A 1 104 ? -7.292 -1.982 4.430 1.00 95.81 104 VAL A N 1
ATOM 771 C CA . VAL A 1 104 ? -8.734 -2.137 4.678 1.00 95.81 104 VAL A CA 1
ATOM 772 C C . VAL A 1 104 ? -9.071 -1.853 6.142 1.00 95.81 104 VAL A C 1
ATOM 774 O O . VAL A 1 104 ? -10.021 -1.115 6.408 1.00 95.81 104 VAL A O 1
ATOM 777 N N . LEU A 1 105 ? -8.288 -2.368 7.097 1.00 96.25 105 LEU A N 1
ATOM 778 C CA . LEU A 1 105 ? -8.471 -2.065 8.518 1.00 96.25 105 LEU A CA 1
ATOM 779 C C . LEU A 1 105 ? -8.298 -0.566 8.794 1.00 96.25 105 LEU A C 1
ATOM 781 O O . LEU A 1 105 ? -9.115 0.013 9.513 1.00 96.25 105 LEU A O 1
ATOM 785 N N . ALA A 1 106 ? -7.303 0.081 8.181 1.00 96.88 106 ALA A N 1
ATOM 786 C CA . ALA A 1 106 ? -7.122 1.527 8.284 1.00 96.88 106 ALA A CA 1
ATOM 787 C C . ALA A 1 106 ? -8.363 2.305 7.810 1.00 96.88 106 ALA A C 1
ATOM 789 O O . ALA A 1 106 ? -8.735 3.314 8.414 1.00 96.88 106 ALA A O 1
ATOM 790 N N . GLY A 1 107 ? -9.051 1.802 6.781 1.00 97.44 107 GLY A N 1
ATOM 791 C CA . GLY A 1 107 ? -10.322 2.347 6.305 1.00 97.44 107 GLY A CA 1
ATOM 792 C C . GLY A 1 107 ? -11.481 2.105 7.270 1.00 97.44 107 GLY A C 1
ATOM 793 O O . GLY A 1 107 ? -12.220 3.033 7.592 1.00 97.44 107 GLY A O 1
ATOM 794 N N . ILE A 1 108 ? -11.605 0.887 7.809 1.00 97.69 108 ILE A N 1
ATOM 795 C CA . ILE A 1 108 ? -12.624 0.541 8.817 1.00 97.69 108 ILE A CA 1
ATOM 796 C C . ILE A 1 108 ? -12.500 1.446 10.056 1.00 97.69 108 ILE A C 1
ATOM 798 O O . ILE A 1 108 ? -13.508 1.859 10.632 1.00 97.69 108 ILE A O 1
ATOM 802 N N . LEU A 1 109 ? -11.268 1.769 10.458 1.00 96.81 109 LEU A N 1
ATOM 803 C CA . LEU A 1 109 ? -10.953 2.644 11.590 1.00 96.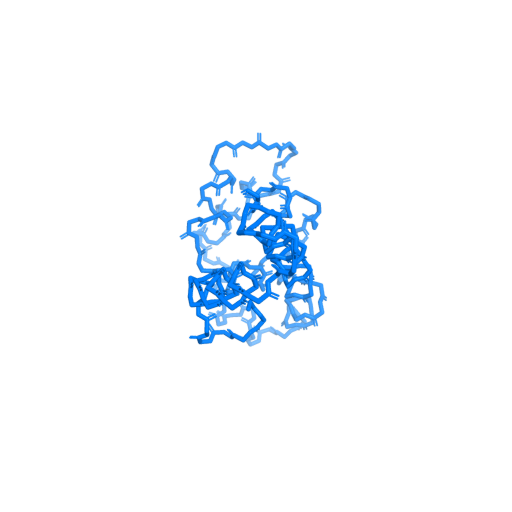81 109 LEU A CA 1
ATOM 804 C C . LEU A 1 109 ? -10.999 4.144 11.240 1.00 96.81 109 LEU A C 1
ATOM 806 O O . LEU A 1 109 ? -10.870 4.982 12.134 1.00 96.81 109 LEU A O 1
ATOM 810 N N . ARG A 1 110 ? -11.203 4.503 9.964 1.00 96.31 110 ARG A N 1
ATOM 811 C CA . ARG A 1 110 ? -11.195 5.889 9.459 1.00 96.31 110 ARG A CA 1
ATOM 812 C C . ARG A 1 110 ? -9.915 6.643 9.838 1.00 96.31 110 ARG A C 1
ATOM 814 O O . ARG A 1 110 ? -9.960 7.743 10.392 1.00 96.31 110 ARG A O 1
ATOM 821 N N . LEU A 1 111 ? -8.767 6.019 9.587 1.00 96.44 111 LEU A N 1
ATOM 822 C CA . LEU A 1 111 ? -7.457 6.632 9.800 1.00 96.44 111 LEU A CA 1
ATOM 823 C C . LEU A 1 111 ? -7.140 7.675 8.712 1.00 96.44 111 LEU A C 1
ATOM 825 O O . LEU A 1 111 ? -7.671 7.587 7.599 1.00 96.44 111 LEU A O 1
ATOM 829 N N . PRO A 1 112 ? -6.284 8.672 9.006 1.00 95.12 112 PRO A N 1
ATOM 830 C CA . PRO A 1 112 ? -5.870 9.668 8.024 1.00 95.12 112 PRO A CA 1
ATOM 831 C C . PRO A 1 112 ? -5.068 9.022 6.886 1.00 95.12 112 PRO A C 1
ATOM 833 O O . PRO A 1 112 ? -3.995 8.464 7.106 1.00 95.12 112 PRO A O 1
ATOM 836 N N . LEU A 1 113 ? -5.584 9.139 5.657 1.00 94.56 113 LEU A N 1
ATOM 837 C CA . LEU A 1 113 ? -5.014 8.509 4.460 1.00 94.56 113 LEU A CA 1
ATOM 838 C C . LEU A 1 113 ? -3.549 8.889 4.239 1.00 94.56 113 LEU A C 1
ATOM 840 O O . LEU A 1 113 ? -2.725 8.013 4.012 1.00 94.56 113 LEU A O 1
ATOM 844 N N . LEU A 1 114 ? -3.215 10.178 4.347 1.00 92.75 114 LEU A N 1
ATOM 845 C CA . LEU A 1 114 ? -1.859 10.655 4.080 1.00 92.75 114 LEU A CA 1
ATOM 846 C C . LEU A 1 114 ? -0.826 10.000 5.009 1.00 92.75 114 LEU A C 1
ATOM 848 O O . LEU A 1 114 ? 0.230 9.588 4.548 1.00 92.75 114 LEU A O 1
ATOM 852 N N . HIS A 1 115 ? -1.145 9.839 6.297 1.00 92.25 115 HIS A N 1
ATOM 853 C CA . HIS A 1 115 ? -0.230 9.197 7.246 1.00 92.25 115 HIS A CA 1
ATOM 854 C C . HIS A 1 115 ? -0.058 7.702 6.948 1.00 92.25 115 HIS A C 1
ATOM 856 O O . HIS A 1 115 ? 1.040 7.177 7.106 1.00 92.25 115 HIS A O 1
ATOM 862 N N . CYS A 1 116 ? -1.124 7.025 6.510 1.00 93.69 116 CYS A N 1
ATOM 863 C CA . CYS A 1 116 ? -1.063 5.619 6.115 1.00 93.69 116 CYS A CA 1
ATOM 864 C C . CYS A 1 116 ? -0.262 5.418 4.820 1.00 93.69 116 CYS A C 1
ATOM 866 O O . CYS A 1 116 ? 0.528 4.485 4.743 1.00 93.69 116 CYS A O 1
ATOM 868 N N . LEU A 1 117 ? -0.428 6.303 3.831 1.00 93.75 117 LEU A N 1
ATOM 869 C CA . LEU A 1 117 ? 0.316 6.246 2.571 1.00 93.75 117 LEU A CA 1
ATOM 870 C C . LEU A 1 117 ? 1.798 6.545 2.776 1.00 93.75 117 LEU A C 1
ATOM 872 O O . LEU A 1 117 ? 2.633 5.784 2.314 1.00 93.75 117 LEU A O 1
ATOM 876 N N . VAL A 1 118 ? 2.133 7.616 3.499 1.00 92.38 118 VAL A N 1
ATOM 877 C CA . VAL A 1 118 ? 3.537 7.970 3.756 1.00 92.38 118 VAL A CA 1
ATOM 878 C C . VAL A 1 118 ? 4.230 6.889 4.585 1.00 92.38 118 VAL A C 1
ATOM 880 O O . VAL A 1 118 ? 5.382 6.575 4.323 1.00 92.38 118 VAL A O 1
ATOM 883 N N . GLY A 1 119 ? 3.536 6.283 5.552 1.00 90.88 119 GLY A N 1
ATOM 884 C CA . GLY A 1 119 ? 4.118 5.222 6.372 1.00 90.88 119 GLY A CA 1
ATOM 885 C C . GLY A 1 119 ? 4.180 3.840 5.726 1.00 90.88 119 GLY A C 1
ATOM 886 O O . GLY A 1 119 ? 4.712 2.940 6.363 1.00 90.88 119 GLY A O 1
ATOM 887 N N . THR A 1 120 ? 3.646 3.657 4.511 1.00 89.31 120 THR A N 1
ATOM 888 C CA . THR A 1 120 ? 3.785 2.410 3.734 1.00 89.31 120 THR A CA 1
ATOM 889 C C . THR A 1 120 ? 4.854 2.505 2.638 1.00 89.31 120 THR A C 1
ATOM 891 O O . THR A 1 120 ? 5.040 1.556 1.875 1.00 89.31 120 THR A O 1
ATOM 894 N N . VAL A 1 121 ? 5.529 3.651 2.512 1.00 86.69 121 VAL A N 1
ATOM 895 C CA . VAL A 1 121 ? 6.690 3.821 1.623 1.00 86.69 121 VAL A CA 1
ATOM 896 C C . VAL A 1 121 ? 7.904 3.155 2.250 1.00 86.69 121 VAL A C 1
ATOM 898 O O . VAL A 1 121 ? 8.519 2.337 1.533 1.00 86.69 121 VAL A O 1
#

Radius of gyration: 16.36 Å; chains: 1; bounding box: 40×27×49 Å

Organism: Alexandrium catenella (NCBI:txid2925)

pLDDT: mean 92.28, std 4.94, range [70.12, 97.75]